Protein AF-A0A2V7ZYR8-F1 (afdb_monomer)

Solvent-accessible surface area (backbone atoms only — not comparable to full-atom values): 7331 Å² total; per-residue (Å²): 133,86,76,52,75,68,54,46,50,52,56,60,59,53,74,47,74,86,54,57,66,68,61,50,56,58,49,45,42,58,50,51,51,65,68,51,76,83,54,55,68,71,65,32,60,46,50,89,44,96,92,43,73,17,56,22,35,50,30,31,41,48,19,54,50,36,51,53,49,44,49,49,55,49,43,51,74,76,40,72,90,62,84,81,84,85,76,67,79,88,66,52,82,64,25,89,74,52,57,41,67,61,23,45,48,47,27,37,55,38,48,52,56,37,50,54,57,53,48,56,56,64,63,72,73,113

Nearest PDB structures (foldseek):
  1rxq-assembly1_B  TM=8.011E-01  e=3.092E-04  Bacillus subtilis
  2rd9-assembly3_B  TM=7.419E-01  e=5.916E-03  Halalkalibacterium halodurans C-125
  2rd9-assembly1_A  TM=6.562E-01  e=1.640E-02  Halalkalibacterium halodurans C-125
  3gor-assembly2_D  TM=5.382E-01  e=9.175E-01  Geobacillus stearothermophilus
  5com-assembly2_B  TM=6.449E-01  e=2.165E+00  Clostridioides difficile 630

Sequence (126 aa):
MSETPEQYTRRILGYMEGKEPLAALAATAKKLDRLIKGMSTARLRKRPAPEKWSVSEIVAHLGDAEIVGGFRMRLILGSPGAPIVAYDQNQSPAADRRDPRAQAQTFIAFSAATLSLVSSIVCSTK

Radius of gyration: 16.28 Å; Cα contacts (8 Å, |Δi|>4): 90; chains: 1; bounding box: 36×36×50 Å

Foldseek 3Di:
DDDDPVRVVCVVVVVCVPPDVLVVLLVVLVVLLVVPVPDDPVQQLDAPDPPGGGNLLVLLLLLVVLVLVLVVVCCCVVPPPDDRDDDDSVCRDPSSPDDSNVSSVSNNVSSVVSSVVVVVVVVVVD

Mean predicted aligned error: 4.19 Å

Secondary structure (DSSP, 8-state):
-PPPHHHHHHHHHHTTTT--HHHHHHHHHHHHHHHHHTS-HHHHH--SSTTS--HHHHHHHHHHHHHHHHHHHHHHHHSTTPPPPP--TT--TTTTTS-HHHHHHHHHHHHHHHHHHHHHHHHTT-

pLDDT: mean 92.2, std 8.27, range [43.09, 97.94]

Structure (mmCIF, N/CA/C/O backbone):
data_AF-A0A2V7ZYR8-F1
#
_entry.id   AF-A0A2V7ZYR8-F1
#
loop_
_atom_site.group_PDB
_atom_site.id
_atom_site.type_symbol
_atom_site.label_atom_id
_atom_site.label_alt_id
_atom_site.label_comp_id
_atom_site.label_asym_id
_atom_site.label_entity_id
_atom_site.label_seq_id
_atom_site.pdbx_PDB_ins_code
_atom_site.Cartn_x
_atom_site.Cartn_y
_atom_site.Cartn_z
_atom_site.occupancy
_atom_site.B_iso_or_equiv
_atom_site.auth_seq_id
_atom_site.auth_comp_id
_atom_site.auth_asym_id
_atom_site.auth_atom_id
_atom_site.pdbx_PDB_model_num
ATOM 1 N N . MET A 1 1 ? 8.604 -24.416 7.527 1.00 56.44 1 MET A N 1
ATOM 2 C CA . MET A 1 1 ? 9.380 -24.408 6.270 1.00 56.44 1 MET A CA 1
ATOM 3 C C . MET A 1 1 ? 9.293 -23.019 5.679 1.00 56.44 1 MET A C 1
ATOM 5 O O . MET A 1 1 ? 8.191 -22.490 5.601 1.00 56.44 1 MET A O 1
ATOM 9 N N . SER A 1 2 ? 10.430 -22.423 5.338 1.00 83.44 2 SER A N 1
ATOM 10 C CA . SER A 1 2 ? 10.492 -21.208 4.527 1.00 83.44 2 SER A CA 1
ATOM 11 C C . SER A 1 2 ? 10.038 -21.536 3.103 1.00 83.44 2 SER A C 1
ATOM 13 O O . SER A 1 2 ? 10.417 -22.566 2.551 1.00 83.44 2 SER A 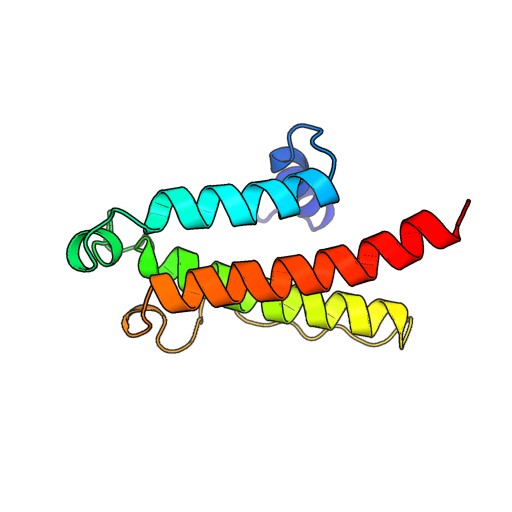O 1
ATOM 15 N N . GLU A 1 3 ? 9.180 -20.698 2.532 1.00 93.19 3 GLU A N 1
ATOM 16 C CA . GLU A 1 3 ? 8.763 -20.819 1.132 1.00 93.19 3 GLU A CA 1
ATOM 17 C C . GLU A 1 3 ? 9.907 -20.425 0.177 1.00 93.19 3 GLU A C 1
ATOM 19 O O . GLU A 1 3 ? 10.733 -19.572 0.505 1.00 93.19 3 GLU A O 1
ATOM 24 N N . THR A 1 4 ? 9.953 -21.036 -1.008 1.00 95.81 4 THR A N 1
ATOM 25 C CA . THR A 1 4 ? 10.812 -20.605 -2.130 1.00 95.81 4 THR A CA 1
ATOM 26 C C . THR A 1 4 ? 10.264 -19.327 -2.787 1.00 95.81 4 THR A C 1
ATOM 28 O O . THR A 1 4 ? 9.066 -19.049 -2.658 1.00 95.81 4 THR A O 1
ATOM 31 N N . PRO A 1 5 ? 11.077 -18.556 -3.536 1.00 92.75 5 PRO A N 1
ATOM 32 C CA . PRO A 1 5 ? 10.598 -17.387 -4.283 1.00 92.75 5 PRO A CA 1
ATOM 33 C C . PRO A 1 5 ? 9.431 -17.695 -5.237 1.00 92.75 5 PRO A C 1
ATOM 35 O O . PRO A 1 5 ? 8.493 -16.905 -5.366 1.00 92.75 5 PRO A O 1
ATOM 38 N N . GLU A 1 6 ? 9.435 -18.867 -5.869 1.00 95.12 6 GLU A N 1
ATOM 39 C CA . GLU A 1 6 ? 8.385 -19.315 -6.786 1.00 95.12 6 GLU A CA 1
ATOM 40 C C . GLU A 1 6 ? 7.089 -19.632 -6.032 1.00 95.12 6 GLU A C 1
ATOM 42 O O . GLU A 1 6 ? 5.998 -19.261 -6.476 1.00 95.12 6 GLU A O 1
ATOM 47 N N . GLN A 1 7 ? 7.195 -20.289 -4.872 1.00 95.94 7 GLN A N 1
ATOM 48 C CA . GLN A 1 7 ? 6.051 -20.548 -3.994 1.00 95.94 7 GLN A CA 1
ATOM 49 C C . GLN A 1 7 ? 5.464 -19.242 -3.450 1.00 95.94 7 GLN A C 1
ATOM 51 O O . GLN A 1 7 ? 4.244 -19.070 -3.495 1.00 95.94 7 GLN A O 1
ATOM 56 N N . TYR A 1 8 ? 6.318 -18.306 -3.024 1.00 91.94 8 TYR A N 1
ATOM 57 C CA . TYR A 1 8 ? 5.912 -16.963 -2.613 1.00 91.94 8 TYR A CA 1
ATOM 58 C C . TYR A 1 8 ? 5.147 -16.259 -3.736 1.00 91.94 8 TYR A C 1
ATOM 60 O O . TYR A 1 8 ? 4.013 -15.823 -3.542 1.00 91.94 8 TYR A O 1
ATOM 68 N N . THR A 1 9 ? 5.722 -16.221 -4.940 1.00 92.88 9 THR A N 1
ATOM 69 C CA . THR A 1 9 ? 5.122 -15.571 -6.113 1.00 92.88 9 THR A CA 1
ATOM 70 C C . THR A 1 9 ? 3.759 -16.170 -6.434 1.00 92.88 9 THR A C 1
ATOM 72 O O . THR A 1 9 ? 2.779 -15.442 -6.582 1.00 92.88 9 THR A O 1
ATOM 75 N N . ARG A 1 10 ? 3.658 -17.504 -6.465 1.00 94.38 10 ARG A N 1
ATOM 76 C CA . ARG A 1 10 ? 2.393 -18.200 -6.719 1.00 94.38 10 ARG A CA 1
ATOM 77 C C . ARG A 1 10 ? 1.340 -17.878 -5.661 1.00 94.38 10 ARG A C 1
ATOM 79 O O . ARG A 1 10 ? 0.187 -17.646 -6.012 1.00 94.38 10 ARG A O 1
ATOM 86 N N . ARG A 1 11 ? 1.725 -17.838 -4.384 1.00 94.81 11 ARG A N 1
ATOM 87 C CA . ARG A 1 11 ? 0.823 -17.502 -3.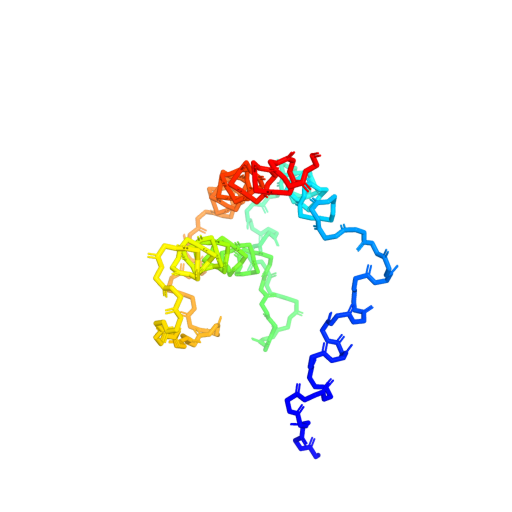277 1.00 94.81 11 ARG A CA 1
ATOM 88 C C . ARG A 1 11 ? 0.316 -16.065 -3.379 1.00 94.81 11 ARG A C 1
ATOM 90 O O . ARG A 1 11 ? -0.883 -15.847 -3.251 1.00 94.81 11 ARG A O 1
ATOM 97 N N . ILE A 1 12 ? 1.205 -15.104 -3.632 1.00 92.62 12 ILE A N 1
ATOM 98 C CA . ILE A 1 12 ? 0.836 -13.689 -3.769 1.00 92.62 12 ILE A CA 1
ATOM 99 C C . ILE A 1 12 ? -0.063 -13.468 -4.988 1.00 92.62 12 ILE A C 1
ATOM 101 O O . ILE A 1 12 ? -1.122 -12.858 -4.854 1.00 92.62 12 ILE A O 1
ATOM 105 N N . LEU A 1 13 ? 0.305 -14.005 -6.155 1.00 92.00 13 LEU A N 1
ATOM 106 C CA . LEU A 1 13 ? -0.515 -13.894 -7.365 1.00 92.00 13 LEU A CA 1
ATOM 107 C C . LEU A 1 13 ? -1.853 -14.636 -7.230 1.00 92.00 13 LEU A C 1
ATOM 109 O O . LEU A 1 13 ? -2.849 -14.206 -7.806 1.00 92.00 13 LEU A O 1
ATOM 113 N N . GLY A 1 14 ? -1.915 -15.698 -6.422 1.00 94.38 14 GLY A N 1
ATOM 114 C CA . GLY A 1 14 ? -3.153 -16.410 -6.106 1.00 94.38 14 GLY A CA 1
ATOM 115 C C . GLY A 1 14 ? -4.226 -15.527 -5.458 1.00 94.38 14 GLY A C 1
ATOM 116 O O . GLY A 1 14 ? -5.408 -15.709 -5.743 1.00 94.38 14 GLY A O 1
ATOM 117 N N . TYR A 1 15 ? -3.840 -14.512 -4.672 1.00 93.06 15 TYR A N 1
ATOM 118 C CA . TYR A 1 15 ? -4.789 -13.568 -4.060 1.00 93.06 15 TYR A CA 1
ATOM 119 C C . TYR A 1 15 ? -5.512 -12.667 -5.071 1.00 93.06 15 TYR A C 1
ATOM 121 O O . TYR A 1 15 ? -6.512 -12.034 -4.728 1.00 93.06 15 TYR A O 1
ATOM 129 N N . MET A 1 16 ? -5.037 -12.607 -6.318 1.00 91.88 16 MET A N 1
ATOM 130 C CA . MET A 1 16 ? -5.720 -11.868 -7.376 1.00 91.88 16 MET A CA 1
ATOM 131 C C . MET A 1 16 ? -6.997 -12.567 -7.839 1.00 91.88 16 MET A C 1
ATOM 133 O O . MET A 1 16 ? -7.866 -11.893 -8.385 1.00 91.88 16 MET A O 1
ATOM 137 N N . GLU A 1 17 ? -7.140 -13.880 -7.614 1.00 92.19 17 GLU A N 1
ATOM 138 C CA . GLU A 1 17 ? -8.327 -14.662 -8.004 1.00 92.19 17 GLU A CA 1
ATOM 139 C C . GLU A 1 17 ? -8.706 -14.464 -9.488 1.00 92.19 17 GLU A C 1
ATOM 141 O O . GLU A 1 17 ? -9.877 -14.347 -9.841 1.00 92.19 17 GLU A O 1
ATOM 146 N N . GLY A 1 18 ? -7.704 -14.345 -10.366 1.00 90.19 18 GLY A N 1
ATOM 147 C CA . GLY A 1 18 ? -7.906 -14.125 -11.804 1.00 90.19 18 GLY A CA 1
ATOM 148 C C . GLY A 1 18 ? -8.349 -12.710 -12.201 1.00 90.19 18 GLY A C 1
ATOM 149 O O . GLY A 1 18 ? -8.641 -12.480 -13.372 1.00 90.19 18 GLY A O 1
ATOM 150 N N . LYS A 1 19 ? -8.396 -11.748 -11.269 1.00 92.75 19 LYS A N 1
ATOM 151 C CA . LYS A 1 19 ? -8.704 -10.345 -11.589 1.00 92.75 19 LYS A CA 1
ATOM 152 C C . LYS A 1 19 ? -7.614 -9.742 -12.471 1.00 92.75 19 LYS A C 1
ATOM 154 O O . LYS A 1 19 ? -6.424 -9.931 -12.218 1.00 92.75 19 LYS A O 1
ATOM 159 N N . GLU A 1 20 ? -8.035 -8.956 -13.457 1.00 93.62 20 GLU A N 1
ATOM 160 C CA . GLU A 1 20 ? -7.119 -8.150 -14.263 1.00 93.62 20 GLU A CA 1
ATOM 161 C C . GLU A 1 20 ? -6.383 -7.140 -13.346 1.00 93.62 20 GLU A C 1
ATOM 163 O O . GLU A 1 20 ? -7.047 -6.439 -12.569 1.00 93.62 20 GLU A O 1
ATOM 168 N N . PRO A 1 21 ? -5.034 -7.092 -13.360 1.00 90.81 21 PRO A N 1
ATOM 169 C CA . PRO A 1 21 ? -4.254 -6.299 -12.408 1.00 90.81 21 PRO A CA 1
ATOM 170 C C . PRO A 1 21 ? -4.587 -4.804 -12.357 1.00 90.81 21 PRO A C 1
ATOM 172 O O . PRO A 1 21 ? -4.705 -4.248 -11.261 1.00 90.81 21 PRO A O 1
ATOM 175 N N . LEU A 1 22 ? -4.766 -4.139 -13.502 1.00 92.06 22 LEU A N 1
ATOM 176 C CA . LEU A 1 22 ? -5.044 -2.700 -13.540 1.00 92.06 22 LEU A CA 1
ATOM 177 C C . LEU A 1 22 ? -6.445 -2.392 -12.998 1.00 92.06 22 LEU A C 1
ATOM 179 O O . LEU A 1 22 ? -6.625 -1.465 -12.203 1.00 92.06 22 LEU A O 1
ATOM 183 N N . ALA A 1 23 ? -7.433 -3.214 -13.339 1.00 92.94 23 ALA A N 1
ATOM 184 C CA . ALA A 1 23 ? -8.782 -3.140 -12.803 1.00 92.94 23 ALA A CA 1
ATOM 185 C C . ALA A 1 23 ? -8.796 -3.373 -11.286 1.00 92.94 23 ALA A C 1
ATOM 187 O O . ALA A 1 23 ? -9.505 -2.669 -10.560 1.00 92.94 23 ALA A O 1
ATOM 188 N N . ALA A 1 24 ? -7.993 -4.315 -10.783 1.00 93.88 24 ALA A N 1
ATOM 189 C CA . ALA A 1 24 ? -7.863 -4.570 -9.352 1.00 93.88 24 ALA A CA 1
ATOM 190 C C . ALA A 1 24 ? -7.258 -3.372 -8.603 1.00 93.88 24 ALA A C 1
ATOM 192 O O . ALA A 1 24 ? -7.795 -2.970 -7.566 1.00 93.88 24 ALA A O 1
ATOM 193 N N . LEU A 1 25 ? -6.198 -2.755 -9.136 1.00 92.56 25 LEU A N 1
ATOM 194 C CA . LEU A 1 25 ? -5.595 -1.553 -8.552 1.00 92.56 25 LEU A CA 1
ATOM 195 C C . LEU A 1 25 ? -6.594 -0.379 -8.542 1.00 92.56 25 LEU A C 1
ATOM 197 O O . LEU A 1 25 ? -6.826 0.237 -7.497 1.00 92.56 25 LEU A O 1
ATOM 201 N N . ALA A 1 26 ? -7.290 -0.140 -9.659 1.00 93.88 26 ALA A N 1
ATOM 202 C CA . ALA A 1 26 ? -8.315 0.902 -9.766 1.00 93.88 26 ALA A CA 1
ATOM 203 C C . ALA A 1 26 ? -9.493 0.688 -8.795 1.00 93.88 26 ALA A C 1
ATOM 205 O O . ALA A 1 26 ? -9.994 1.634 -8.174 1.00 93.88 26 ALA A O 1
ATOM 206 N N . ALA A 1 27 ? -9.946 -0.558 -8.636 1.00 95.62 27 ALA A N 1
ATOM 207 C CA . ALA A 1 27 ? -11.007 -0.909 -7.698 1.00 95.62 27 ALA A CA 1
ATOM 208 C C . ALA A 1 27 ? -10.560 -0.764 -6.234 1.00 95.62 27 ALA A C 1
ATOM 210 O O . ALA A 1 27 ? -11.363 -0.356 -5.388 1.00 95.62 27 ALA A O 1
ATOM 211 N N . THR A 1 28 ? -9.290 -1.058 -5.939 1.00 95.06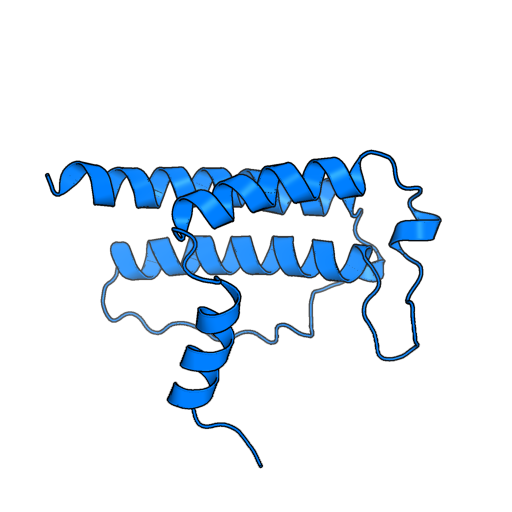 28 THR A N 1
ATOM 212 C CA . THR A 1 28 ? -8.715 -0.965 -4.590 1.00 95.06 28 THR A CA 1
ATOM 213 C C . THR A 1 28 ? -8.737 0.469 -4.078 1.00 95.06 28 THR A C 1
ATOM 215 O O . THR A 1 28 ? -9.232 0.693 -2.975 1.00 95.06 28 THR A O 1
ATOM 218 N N . ALA A 1 29 ? -8.335 1.450 -4.894 1.00 95.06 29 ALA A N 1
ATOM 219 C CA . ALA A 1 29 ? -8.388 2.870 -4.527 1.00 95.06 29 ALA A CA 1
ATOM 220 C C . ALA A 1 29 ? -9.809 3.311 -4.122 1.00 95.06 29 ALA A C 1
ATOM 222 O O . ALA A 1 29 ? -10.019 3.879 -3.049 1.00 95.06 29 ALA A O 1
ATOM 223 N N . LYS A 1 30 ? -10.817 2.952 -4.931 1.00 95.38 30 LYS A N 1
ATOM 224 C CA . LYS A 1 30 ? -12.231 3.258 -4.642 1.00 95.38 30 LYS A CA 1
ATOM 225 C C . LYS A 1 30 ? -12.740 2.544 -3.389 1.00 95.38 30 LYS A C 1
ATOM 227 O O . LYS A 1 30 ? -13.542 3.098 -2.639 1.00 95.38 30 LYS A O 1
ATOM 232 N N . LYS A 1 31 ? -12.336 1.288 -3.178 1.00 96.69 31 LYS A N 1
ATOM 233 C CA . LYS A 1 31 ? -12.743 0.499 -2.009 1.00 96.69 31 LYS A CA 1
ATOM 234 C C . LYS A 1 31 ? -12.128 1.059 -0.728 1.00 96.69 31 LYS A C 1
ATOM 236 O O . LYS A 1 31 ? -12.837 1.152 0.271 1.00 96.69 31 LYS A O 1
ATOM 241 N N . LEU A 1 32 ? -10.857 1.451 -0.775 1.00 96.81 32 LEU A N 1
ATOM 242 C CA . LEU A 1 32 ? -10.141 2.021 0.359 1.00 96.81 32 LEU A CA 1
ATOM 243 C C . LEU A 1 32 ? -10.795 3.325 0.830 1.00 96.81 32 LEU A C 1
ATOM 245 O O . LEU A 1 32 ? -11.113 3.437 2.011 1.00 96.81 32 LEU A O 1
ATOM 249 N N . ASP A 1 33 ? -11.089 4.254 -0.085 1.00 95.00 33 ASP A N 1
ATOM 250 C CA . ASP A 1 33 ? -11.760 5.517 0.258 1.00 95.00 33 ASP A CA 1
ATOM 251 C C . ASP A 1 33 ? -13.091 5.279 0.993 1.00 95.00 33 ASP A C 1
ATOM 253 O O . ASP A 1 33 ? -13.324 5.804 2.086 1.00 95.00 33 ASP A O 1
ATOM 257 N N . ARG A 1 34 ? -13.934 4.386 0.450 1.00 96.00 34 ARG A N 1
ATOM 258 C CA . ARG A 1 34 ? -15.229 4.037 1.056 1.00 96.00 34 ARG A CA 1
ATOM 259 C C . ARG A 1 34 ? -15.095 3.446 2.455 1.00 96.00 34 ARG A C 1
ATOM 261 O O . ARG A 1 34 ? -15.901 3.774 3.322 1.00 96.00 34 ARG A O 1
ATOM 268 N N . LEU A 1 35 ? -14.112 2.571 2.673 1.00 95.75 35 LEU A N 1
ATOM 269 C CA . LEU A 1 35 ? -13.905 1.931 3.973 1.00 95.75 35 LEU A CA 1
ATOM 270 C C . LEU A 1 35 ? -13.452 2.935 5.041 1.00 95.75 35 LEU A C 1
ATOM 272 O O . LEU A 1 35 ? -13.815 2.778 6.201 1.00 95.75 35 LEU A O 1
ATOM 276 N N . ILE A 1 36 ? -12.706 3.979 4.667 1.00 95.31 36 ILE A N 1
ATOM 277 C CA . ILE A 1 36 ? -12.127 4.932 5.624 1.00 95.31 36 ILE A CA 1
ATOM 278 C C . ILE A 1 36 ? -13.048 6.128 5.914 1.00 95.31 36 ILE A C 1
ATOM 280 O O . ILE A 1 36 ? -13.119 6.576 7.062 1.00 95.31 36 ILE A O 1
ATOM 284 N N . LYS A 1 37 ? -13.786 6.635 4.915 1.00 91.38 37 LYS A N 1
ATOM 285 C CA . LYS A 1 37 ? -14.529 7.911 4.978 1.00 91.38 37 LYS A CA 1
ATOM 286 C C . LYS A 1 37 ? -15.474 8.052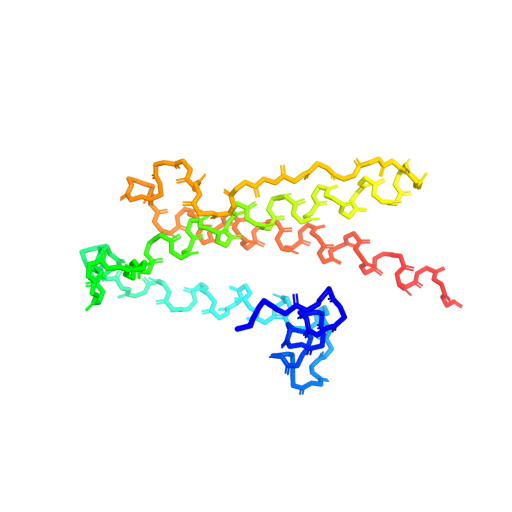 6.184 1.00 91.38 37 LYS A C 1
ATOM 288 O O . LYS A 1 37 ? -15.592 9.145 6.731 1.00 91.38 37 LYS A O 1
ATOM 293 N N . GLY A 1 38 ? -16.101 6.963 6.635 1.00 90.81 38 GLY A N 1
ATOM 294 C CA . GLY A 1 38 ? -17.074 6.969 7.740 1.00 90.81 38 GLY A CA 1
ATOM 295 C C . GLY A 1 38 ? -16.551 6.512 9.107 1.00 90.81 38 GLY A C 1
ATOM 296 O O . GLY A 1 38 ? -17.315 6.479 10.068 1.00 90.81 38 GLY A O 1
ATOM 297 N N . MET A 1 39 ? -15.281 6.117 9.230 1.00 96.44 39 MET A N 1
ATOM 298 C CA . MET A 1 39 ? -14.769 5.512 10.466 1.00 96.44 39 MET A CA 1
ATOM 299 C C . MET A 1 39 ? -14.136 6.544 11.400 1.00 96.44 39 MET A C 1
ATOM 301 O O . MET A 1 39 ? -13.325 7.364 10.975 1.00 96.44 39 MET A O 1
ATOM 305 N N . SER A 1 40 ? -14.426 6.483 12.702 1.00 96.69 40 SER A N 1
ATOM 306 C CA . SER A 1 40 ? -13.724 7.331 13.672 1.00 96.69 40 SER A CA 1
ATOM 307 C C . SER A 1 40 ? -12.230 6.988 13.723 1.00 96.69 40 SER A C 1
ATOM 309 O O . SER A 1 40 ? -11.838 5.823 13.628 1.00 96.69 40 SER A O 1
ATOM 311 N N . THR A 1 41 ? -11.378 7.996 13.919 1.00 94.62 41 THR A N 1
ATOM 312 C CA . THR A 1 41 ? -9.921 7.791 14.009 1.00 94.62 41 THR A CA 1
ATOM 313 C C . THR A 1 41 ? -9.546 6.855 15.162 1.00 94.62 41 THR A C 1
ATOM 315 O O . THR A 1 41 ? -8.652 6.028 15.010 1.00 94.62 41 THR A O 1
ATOM 318 N N . ALA A 1 42 ? -10.275 6.907 16.283 1.00 95.94 42 ALA A N 1
ATOM 319 C CA . ALA A 1 42 ? -10.090 5.979 17.399 1.00 95.94 42 ALA A CA 1
ATOM 320 C C . ALA A 1 42 ? -10.320 4.516 16.982 1.00 95.94 42 ALA A C 1
ATOM 322 O O . ALA A 1 42 ? -9.535 3.640 17.339 1.00 95.94 42 ALA A O 1
ATOM 323 N N . ARG A 1 43 ? -11.356 4.247 16.172 1.00 96.62 43 ARG A N 1
ATOM 324 C CA . ARG A 1 43 ? -11.619 2.900 15.647 1.00 96.62 43 ARG A CA 1
ATOM 325 C C . ARG A 1 43 ? -10.532 2.452 14.673 1.00 96.62 43 ARG A C 1
ATOM 327 O O . ARG A 1 43 ? -10.127 1.298 14.731 1.00 96.62 43 ARG A O 1
ATOM 334 N N . LEU A 1 44 ? -10.049 3.350 13.815 1.00 96.62 44 LEU A N 1
ATOM 335 C CA . LEU A 1 44 ? -8.987 3.046 12.848 1.00 96.62 44 LEU A CA 1
ATOM 336 C C . LEU A 1 44 ? -7.646 2.723 13.524 1.00 96.62 44 LEU A C 1
ATOM 338 O O . LEU A 1 44 ? -6.910 1.869 13.038 1.00 96.62 44 LEU A O 1
ATOM 342 N N . ARG A 1 45 ? -7.355 3.359 14.664 1.00 96.12 45 ARG A N 1
ATOM 343 C CA . ARG A 1 45 ? -6.131 3.139 15.453 1.00 96.12 45 ARG A CA 1
ATOM 344 C C . ARG A 1 45 ? -6.189 1.924 16.377 1.00 96.12 45 ARG A C 1
ATOM 346 O O . ARG A 1 45 ? -5.162 1.522 16.915 1.00 96.12 45 ARG A O 1
ATOM 353 N N . LYS A 1 46 ? -7.363 1.323 16.586 1.00 96.44 46 LYS A N 1
ATOM 354 C CA . LYS A 1 46 ? -7.487 0.150 17.454 1.00 96.44 46 LYS A CA 1
ATOM 355 C C . LYS A 1 46 ? -6.847 -1.067 16.780 1.00 96.44 46 LYS A C 1
ATOM 357 O O . LYS A 1 46 ? -7.315 -1.513 15.733 1.00 96.44 46 LYS A O 1
ATOM 362 N N . ARG A 1 47 ? -5.806 -1.625 17.401 1.00 96.12 47 ARG A N 1
ATOM 363 C CA . ARG A 1 47 ? -5.251 -2.928 17.013 1.00 96.12 47 ARG A CA 1
ATOM 364 C C . ARG A 1 47 ? -6.196 -4.055 17.455 1.00 96.12 47 ARG A C 1
ATOM 366 O O . ARG A 1 47 ? -6.711 -3.992 18.574 1.00 96.12 47 ARG A O 1
ATOM 373 N N . PRO A 1 48 ? -6.446 -5.073 16.612 1.00 96.25 48 PRO A N 1
ATOM 374 C CA . PRO A 1 48 ? -7.294 -6.204 16.986 1.00 96.25 48 PRO A CA 1
ATOM 375 C C . PRO A 1 48 ? -6.591 -7.183 17.941 1.00 96.25 48 PRO A C 1
ATOM 377 O O . PRO A 1 48 ? -7.269 -7.869 18.697 1.00 96.25 48 PRO A O 1
ATOM 380 N N . ALA A 1 49 ? -5.255 -7.219 17.928 1.00 96.69 49 ALA A N 1
ATOM 381 C CA . ALA A 1 49 ? -4.401 -7.957 18.857 1.00 96.69 49 ALA A CA 1
ATOM 382 C C . ALA A 1 49 ? -3.008 -7.287 18.916 1.00 96.69 49 ALA A C 1
ATOM 384 O O . ALA A 1 49 ? -2.681 -6.532 17.993 1.00 96.69 49 ALA A O 1
ATOM 385 N N . PRO A 1 50 ? -2.196 -7.503 19.970 1.00 92.19 50 PRO A N 1
ATOM 386 C CA . PRO A 1 50 ? -0.902 -6.829 20.145 1.00 92.19 50 PRO A CA 1
ATOM 387 C C . PRO A 1 50 ? 0.052 -6.954 18.946 1.00 92.19 50 PRO A C 1
ATOM 389 O O . PRO A 1 50 ? 0.732 -5.989 18.595 1.00 92.19 50 PRO A O 1
ATOM 392 N N . GLU A 1 51 ? 0.054 -8.119 18.301 1.00 92.81 51 GLU A N 1
ATOM 393 C CA . GLU A 1 51 ? 0.908 -8.502 17.172 1.00 92.81 51 GLU A CA 1
ATOM 394 C C . GLU A 1 51 ? 0.324 -8.156 15.793 1.00 92.81 51 GLU A C 1
ATOM 396 O O . GLU A 1 51 ? 0.946 -8.426 14.765 1.00 92.81 51 GLU A O 1
ATOM 401 N N . LYS A 1 52 ? -0.882 -7.581 15.745 1.00 93.56 52 LYS A N 1
ATOM 402 C CA . LYS A 1 52 ? -1.567 -7.218 14.500 1.00 93.56 52 LYS A CA 1
ATOM 403 C C . LYS A 1 52 ? -1.564 -5.713 14.303 1.00 93.56 52 LYS A C 1
ATOM 405 O O . LYS A 1 52 ? -1.764 -4.944 15.240 1.00 93.56 52 LYS A O 1
ATOM 410 N N . TRP A 1 53 ? -1.431 -5.297 13.051 1.00 95.31 53 TRP A N 1
ATOM 411 C CA . TRP A 1 53 ? -1.611 -3.902 12.677 1.00 95.31 53 TRP A CA 1
ATOM 412 C C . TRP A 1 53 ? -3.060 -3.449 12.865 1.00 95.31 53 TRP A C 1
ATOM 414 O O . TRP A 1 53 ? -4.019 -4.187 12.629 1.00 95.31 53 TRP A O 1
ATOM 424 N N . SER A 1 54 ? -3.204 -2.200 13.289 1.00 96.12 54 SER A N 1
ATOM 425 C CA . SER A 1 54 ? -4.443 -1.436 13.209 1.00 96.12 54 SER A CA 1
ATOM 426 C C . SER A 1 54 ? -4.760 -1.087 11.754 1.00 96.12 54 SER A C 1
ATOM 428 O O . SER A 1 54 ? -3.912 -1.192 10.866 1.00 96.12 54 SER A O 1
ATOM 430 N N . VAL A 1 55 ? -5.980 -0.611 11.495 1.00 96.44 55 VAL A N 1
ATOM 431 C CA . VAL A 1 55 ? -6.339 -0.135 10.152 1.00 96.44 55 VAL A CA 1
ATOM 432 C C . VAL A 1 55 ? -5.451 1.043 9.751 1.00 96.44 55 VAL A C 1
ATOM 434 O O . VAL A 1 55 ? -4.995 1.084 8.616 1.00 96.44 55 VAL A O 1
ATOM 437 N N . SER A 1 56 ? -5.142 1.963 10.668 1.00 96.25 56 SER A N 1
ATOM 438 C CA . SER A 1 56 ? -4.253 3.094 10.372 1.00 96.25 56 SER A CA 1
ATOM 439 C C . SER A 1 56 ? -2.868 2.655 9.906 1.00 96.25 56 SER A C 1
ATOM 441 O O . SER A 1 56 ? -2.353 3.200 8.934 1.00 96.25 56 SER A O 1
ATOM 443 N N . GLU A 1 57 ? -2.296 1.640 10.550 1.00 96.19 57 GLU A N 1
ATOM 444 C CA . GLU A 1 57 ? -0.991 1.091 10.173 1.00 96.19 57 GLU A CA 1
ATOM 445 C C . GLU A 1 57 ? -1.047 0.376 8.820 1.00 96.19 57 GLU A C 1
ATOM 447 O O . GLU A 1 57 ? -0.157 0.564 7.995 1.00 96.19 57 GLU A O 1
ATOM 452 N N . ILE A 1 58 ? -2.126 -0.366 8.543 1.00 95.88 58 ILE A N 1
ATOM 453 C CA . ILE A 1 58 ? -2.347 -0.991 7.231 1.00 95.88 58 ILE A CA 1
ATOM 454 C C . ILE A 1 58 ? -2.428 0.074 6.132 1.00 95.88 58 ILE A C 1
ATOM 456 O O . ILE A 1 58 ? -1.792 -0.068 5.094 1.00 95.88 58 ILE A O 1
ATOM 460 N N . VAL A 1 59 ? -3.189 1.151 6.340 1.00 96.38 59 VAL A N 1
ATOM 461 C CA . VAL A 1 59 ? -3.348 2.205 5.326 1.00 96.38 59 VAL A CA 1
ATOM 462 C C . VAL A 1 59 ? -2.051 2.987 5.114 1.00 96.38 59 VAL A C 1
ATOM 464 O O . VAL A 1 59 ? -1.722 3.314 3.977 1.00 96.38 59 VAL A O 1
ATOM 467 N N . ALA A 1 60 ? -1.294 3.247 6.181 1.00 95.81 60 ALA A N 1
ATOM 468 C CA . ALA A 1 60 ? 0.038 3.834 6.089 1.00 95.81 60 ALA A CA 1
ATOM 469 C C . ALA A 1 60 ? 0.987 2.951 5.259 1.00 95.81 60 ALA A C 1
ATOM 471 O O . ALA A 1 60 ? 1.631 3.439 4.333 1.00 95.81 60 ALA A O 1
ATOM 472 N N . HIS A 1 61 ? 0.996 1.642 5.526 1.00 95.56 61 HIS A N 1
ATOM 473 C CA . HIS A 1 61 ? 1.764 0.671 4.753 1.00 95.56 61 HIS A CA 1
ATOM 474 C C . HIS A 1 61 ? 1.334 0.625 3.277 1.00 95.56 61 HIS A C 1
ATOM 476 O O . HIS A 1 61 ? 2.195 0.625 2.404 1.00 95.56 61 HIS A O 1
ATOM 482 N N . LEU A 1 62 ? 0.028 0.640 2.978 1.00 95.75 62 LEU A N 1
ATOM 483 C CA . LEU A 1 62 ? -0.466 0.690 1.596 1.00 95.75 62 LEU A CA 1
ATOM 484 C C . LEU A 1 62 ? 0.026 1.947 0.867 1.00 95.75 62 LEU A C 1
ATOM 486 O O . LEU A 1 62 ? 0.491 1.847 -0.266 1.00 95.75 62 LEU A O 1
ATOM 490 N N . GLY A 1 63 ? -0.038 3.113 1.517 1.00 95.31 63 GLY A N 1
ATOM 491 C CA . GLY A 1 63 ? 0.478 4.365 0.963 1.00 95.31 63 GLY A CA 1
ATOM 492 C C . GLY A 1 63 ? 1.970 4.288 0.631 1.00 95.31 63 GLY A C 1
ATOM 493 O O . GLY A 1 63 ? 2.363 4.607 -0.489 1.00 95.31 63 GLY A O 1
ATOM 494 N N . ASP A 1 64 ? 2.790 3.807 1.569 1.00 95.12 64 ASP A N 1
ATOM 495 C CA . ASP A 1 64 ? 4.236 3.652 1.361 1.00 95.12 64 ASP A CA 1
ATOM 496 C C . ASP A 1 64 ? 4.548 2.627 0.255 1.00 95.12 64 ASP A C 1
ATOM 498 O O . ASP A 1 64 ? 5.400 2.866 -0.603 1.00 95.12 64 ASP A O 1
ATOM 502 N N . ALA A 1 65 ? 3.840 1.493 0.249 1.00 94.38 65 ALA A N 1
ATOM 503 C CA . ALA A 1 65 ? 4.022 0.434 -0.737 1.00 94.38 65 ALA A CA 1
ATOM 504 C C . ALA A 1 65 ? 3.688 0.908 -2.158 1.00 94.38 65 ALA A C 1
ATOM 506 O O . ALA A 1 65 ? 4.415 0.571 -3.091 1.00 94.38 65 ALA A O 1
ATOM 507 N N . GLU A 1 66 ? 2.645 1.724 -2.332 1.00 95.75 66 GLU A N 1
ATOM 508 C CA . GLU A 1 66 ? 2.277 2.265 -3.644 1.00 95.75 66 GLU A CA 1
ATOM 509 C C . GLU A 1 66 ? 3.277 3.327 -4.132 1.00 95.75 66 GLU A C 1
ATOM 511 O O . GLU A 1 66 ? 3.609 3.351 -5.316 1.00 95.75 66 GLU A O 1
ATOM 516 N N . ILE A 1 67 ? 3.845 4.148 -3.236 1.00 95.12 67 ILE A N 1
ATOM 517 C CA . ILE A 1 67 ? 4.948 5.063 -3.586 1.00 95.12 67 ILE A CA 1
ATOM 518 C C . ILE A 1 67 ? 6.144 4.265 -4.119 1.00 95.12 67 ILE A C 1
ATOM 520 O O . ILE A 1 67 ? 6.665 4.552 -5.202 1.00 95.12 67 ILE A O 1
ATOM 524 N N . VAL A 1 68 ? 6.571 3.242 -3.372 1.00 95.38 68 VAL A N 1
ATOM 525 C CA . VAL A 1 68 ? 7.716 2.404 -3.748 1.00 95.38 68 VAL A CA 1
ATOM 526 C C . VAL A 1 68 ? 7.425 1.624 -5.032 1.00 95.38 68 VAL A C 1
ATOM 528 O O . VAL A 1 68 ? 8.273 1.574 -5.923 1.00 95.38 68 VAL A O 1
ATOM 531 N N . GLY A 1 69 ? 6.234 1.037 -5.159 1.00 94.00 69 GLY A N 1
ATOM 532 C CA . GLY A 1 69 ? 5.797 0.306 -6.347 1.00 94.00 69 GLY A CA 1
ATOM 533 C C . GLY A 1 69 ? 5.778 1.192 -7.592 1.00 94.00 69 GLY A C 1
ATOM 534 O O . GLY A 1 69 ? 6.396 0.853 -8.602 1.00 94.00 69 GLY A O 1
ATOM 535 N N . GLY A 1 70 ? 5.161 2.371 -7.500 1.00 94.94 70 GLY A N 1
ATOM 536 C CA . GLY A 1 70 ? 5.105 3.345 -8.588 1.00 94.94 70 GLY A CA 1
ATOM 537 C C . GLY A 1 70 ? 6.483 3.867 -9.011 1.00 94.94 70 GLY A C 1
ATOM 538 O O . GLY A 1 70 ? 6.716 4.075 -10.208 1.00 94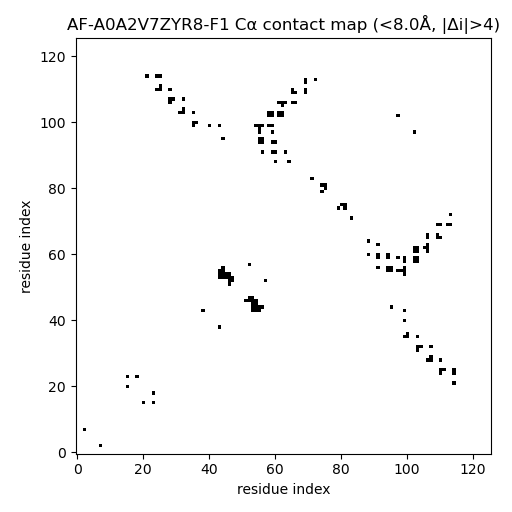.94 70 GLY A O 1
ATOM 539 N N . PHE A 1 71 ? 7.412 4.046 -8.064 1.00 95.38 71 PHE A N 1
ATOM 540 C CA . PHE A 1 71 ? 8.811 4.370 -8.361 1.00 95.38 71 PHE A CA 1
ATOM 541 C C . PHE A 1 71 ? 9.522 3.212 -9.072 1.00 95.38 71 PHE A C 1
ATOM 543 O O . PHE A 1 71 ? 10.151 3.423 -10.107 1.00 95.38 71 PHE A O 1
ATOM 550 N N . ARG A 1 72 ? 9.378 1.979 -8.573 1.00 95.25 72 ARG A N 1
ATOM 551 C CA . ARG A 1 72 ? 9.987 0.787 -9.183 1.00 95.25 72 ARG A CA 1
ATOM 552 C C . ARG A 1 72 ? 9.512 0.570 -10.615 1.00 95.25 72 ARG A C 1
ATOM 554 O O . ARG A 1 72 ? 10.339 0.283 -11.470 1.00 95.25 72 ARG A O 1
ATOM 561 N N . MET A 1 73 ? 8.226 0.776 -10.904 1.00 94.31 73 MET A N 1
ATOM 562 C CA . MET A 1 73 ? 7.710 0.704 -12.277 1.00 94.31 73 MET A CA 1
ATOM 563 C C . MET A 1 73 ? 8.417 1.705 -13.199 1.00 94.31 73 MET A C 1
ATOM 565 O O . MET A 1 73 ? 8.851 1.342 -14.287 1.00 94.31 73 MET A O 1
ATOM 569 N N . ARG A 1 74 ? 8.607 2.950 -12.748 1.00 94.62 74 ARG A N 1
ATOM 570 C CA . ARG A 1 74 ? 9.336 3.979 -13.511 1.00 94.62 74 ARG A CA 1
ATOM 571 C C . ARG A 1 74 ? 10.806 3.619 -13.704 1.00 94.62 74 ARG A C 1
ATOM 573 O O . ARG A 1 74 ? 11.329 3.831 -14.791 1.00 94.62 74 ARG A O 1
ATOM 580 N N . LEU A 1 75 ? 11.447 3.043 -12.687 1.00 95.44 75 LEU A N 1
ATOM 581 C CA . LEU A 1 75 ? 12.830 2.579 -12.774 1.00 95.44 75 LEU A CA 1
ATOM 582 C C . LEU A 1 75 ? 12.979 1.433 -13.785 1.00 95.44 75 LEU A C 1
ATOM 584 O O . LEU A 1 75 ? 13.861 1.492 -14.630 1.00 95.44 75 LEU A O 1
ATOM 588 N N . ILE A 1 76 ? 12.091 0.434 -13.746 1.00 94.06 76 ILE A N 1
ATOM 589 C CA . ILE A 1 76 ? 12.091 -0.699 -14.689 1.00 94.06 76 ILE A CA 1
ATOM 590 C C . ILE A 1 76 ? 11.958 -0.202 -16.133 1.00 94.06 76 ILE A C 1
ATOM 592 O O . ILE A 1 76 ? 12.663 -0.680 -17.018 1.00 94.06 76 ILE A O 1
ATOM 596 N N . LEU A 1 77 ? 11.064 0.760 -16.364 1.00 93.19 77 LEU A N 1
ATOM 597 C CA . LEU A 1 77 ? 10.778 1.290 -17.697 1.00 93.19 77 LEU A CA 1
ATOM 598 C C . LEU A 1 77 ? 11.859 2.252 -18.204 1.00 93.19 77 LEU A C 1
ATOM 600 O O . LEU A 1 77 ? 12.194 2.229 -19.383 1.00 93.19 77 LEU A O 1
ATOM 604 N N . GLY A 1 78 ? 12.388 3.111 -17.332 1.00 95.00 78 GLY A N 1
ATOM 605 C CA . GLY A 1 78 ? 13.367 4.140 -17.694 1.00 95.00 78 GLY A CA 1
ATOM 606 C C . GLY A 1 78 ? 14.823 3.687 -17.596 1.00 95.00 78 GLY A C 1
ATOM 607 O O . GLY A 1 78 ? 15.712 4.353 -18.120 1.00 95.00 78 GLY A O 1
ATOM 608 N N . SER A 1 79 ? 15.102 2.585 -16.902 1.00 96.06 79 SER A N 1
ATOM 609 C CA . SER A 1 79 ? 16.454 2.047 -16.714 1.00 96.06 79 SER A CA 1
ATOM 610 C C . SER A 1 79 ? 16.430 0.515 -16.594 1.00 96.06 79 SER A C 1
ATOM 612 O O . SER A 1 79 ? 16.666 -0.027 -15.509 1.00 96.06 79 SER A O 1
ATOM 614 N N . PRO A 1 80 ? 16.145 -0.213 -17.692 1.00 94.06 80 PRO A N 1
ATOM 615 C CA . PRO A 1 80 ? 16.101 -1.673 -17.679 1.00 94.06 80 PRO A CA 1
ATOM 616 C C . PRO A 1 80 ? 17.399 -2.289 -17.139 1.00 94.06 80 PRO A C 1
ATOM 618 O O . PRO A 1 80 ? 18.495 -1.897 -17.531 1.00 94.06 80 PRO A O 1
ATOM 621 N N . GLY A 1 81 ? 17.274 -3.261 -16.233 1.00 92.25 81 GLY A N 1
ATOM 622 C CA . GLY A 1 81 ? 18.415 -3.925 -15.590 1.00 92.25 81 GLY A CA 1
ATOM 623 C C . GLY A 1 81 ? 18.991 -3.196 -14.370 1.00 92.25 81 GLY A C 1
ATOM 624 O O . GLY A 1 81 ? 19.886 -3.735 -13.722 1.00 92.25 81 GLY A O 1
ATOM 625 N N . ALA A 1 82 ? 18.474 -2.014 -14.012 1.00 95.31 82 ALA A N 1
ATOM 626 C CA . ALA A 1 82 ? 18.864 -1.341 -12.777 1.00 95.31 82 ALA A CA 1
ATOM 627 C C . ALA A 1 82 ? 18.494 -2.181 -11.534 1.00 95.31 82 ALA A C 1
ATOM 629 O O . ALA A 1 82 ? 17.419 -2.791 -11.492 1.00 95.31 82 ALA A O 1
ATOM 630 N N . PRO A 1 83 ? 19.348 -2.202 -10.494 1.00 94.56 83 PRO A N 1
ATOM 631 C CA . PRO A 1 83 ? 19.060 -2.932 -9.266 1.00 94.56 83 PRO A CA 1
ATOM 632 C C . PRO A 1 83 ? 17.857 -2.327 -8.529 1.00 94.56 83 PRO A C 1
ATOM 634 O O . PRO A 1 83 ? 17.753 -1.111 -8.360 1.00 94.56 83 PRO A O 1
ATOM 637 N N . ILE A 1 84 ? 16.961 -3.186 -8.037 1.00 93.44 84 ILE A N 1
ATOM 638 C CA . ILE A 1 84 ? 15.811 -2.776 -7.224 1.00 93.44 84 ILE A CA 1
ATOM 639 C C . ILE A 1 84 ? 16.184 -2.873 -5.746 1.00 93.44 84 ILE A C 1
ATOM 641 O O . ILE A 1 84 ? 16.423 -3.958 -5.218 1.00 93.44 84 ILE A O 1
ATOM 645 N N . VAL A 1 85 ? 16.184 -1.732 -5.062 1.00 91.12 85 VAL A N 1
ATOM 646 C CA . VAL A 1 85 ? 16.485 -1.664 -3.629 1.00 91.12 85 VAL A CA 1
ATOM 647 C C . VAL A 1 85 ? 15.315 -2.229 -2.815 1.00 91.12 85 VAL A C 1
ATOM 649 O O . VAL A 1 85 ? 14.150 -1.859 -3.016 1.00 91.12 85 VAL A O 1
ATOM 652 N N . ALA A 1 86 ? 15.623 -3.147 -1.898 1.00 89.50 86 ALA A N 1
ATOM 653 C CA . ALA A 1 86 ? 14.671 -3.682 -0.930 1.00 89.50 86 ALA A CA 1
ATOM 654 C C . ALA A 1 86 ? 14.413 -2.677 0.207 1.00 89.50 86 ALA A C 1
ATOM 656 O O . ALA A 1 86 ? 15.245 -1.823 0.496 1.00 89.50 86 ALA A O 1
ATOM 657 N N . TYR A 1 87 ? 13.266 -2.797 0.871 1.00 88.69 87 TYR A N 1
ATOM 658 C CA . TYR A 1 87 ? 12.969 -2.048 2.092 1.00 88.69 87 TYR A CA 1
ATOM 659 C C . TYR A 1 87 ? 12.271 -2.965 3.096 1.00 88.69 87 TYR A C 1
ATOM 661 O O 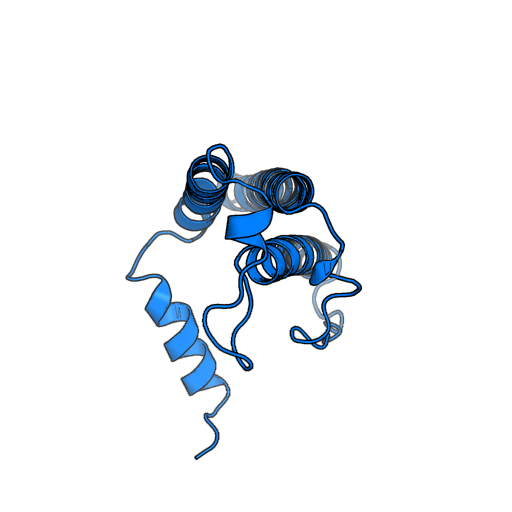. TYR A 1 87 ? 11.630 -3.943 2.701 1.00 88.69 87 TYR A O 1
ATOM 669 N N . ASP A 1 88 ? 12.396 -2.656 4.386 1.00 90.00 88 ASP A N 1
ATOM 670 C CA . ASP A 1 88 ? 11.663 -3.376 5.421 1.00 90.00 88 ASP A CA 1
ATOM 671 C C . ASP A 1 88 ? 10.218 -2.875 5.476 1.00 90.00 88 ASP A C 1
ATOM 673 O O . ASP A 1 88 ? 9.910 -1.819 6.028 1.00 90.00 88 ASP A O 1
ATOM 677 N N . GLN A 1 89 ? 9.317 -3.662 4.897 1.00 84.06 89 GLN A N 1
ATOM 678 C CA . GLN A 1 89 ? 7.891 -3.359 4.854 1.00 84.06 89 GLN A CA 1
ATOM 679 C C . GLN A 1 89 ? 7.214 -3.296 6.229 1.00 84.06 89 GLN A C 1
ATOM 681 O O . GLN A 1 89 ? 6.140 -2.702 6.343 1.00 84.06 89 GLN A O 1
ATOM 686 N N . ASN A 1 90 ? 7.825 -3.897 7.256 1.00 86.44 90 ASN A N 1
ATOM 687 C CA . ASN A 1 90 ? 7.318 -3.860 8.625 1.00 86.44 90 ASN A CA 1
ATOM 688 C C . ASN A 1 90 ? 7.730 -2.579 9.359 1.00 86.44 90 ASN A C 1
ATOM 690 O O . ASN A 1 90 ? 7.184 -2.281 10.420 1.00 86.44 90 ASN A O 1
ATOM 694 N N . GLN A 1 91 ? 8.661 -1.808 8.793 1.00 84.69 91 GLN A N 1
ATOM 695 C CA . GLN A 1 91 ? 9.142 -0.547 9.345 1.00 84.69 91 GLN A CA 1
ATOM 696 C C . GLN A 1 91 ? 8.594 0.637 8.550 1.00 84.69 91 GLN A C 1
ATOM 698 O O . GLN A 1 91 ? 9.329 1.383 7.909 1.00 84.69 91 GLN A O 1
ATOM 703 N N . SER A 1 92 ? 7.275 0.822 8.614 1.00 81.06 92 SER A N 1
ATOM 704 C CA . SER A 1 92 ? 6.621 2.028 8.104 1.00 81.06 92 SER A CA 1
ATOM 705 C C . SER A 1 92 ? 6.807 3.179 9.112 1.00 81.06 92 SER A C 1
ATOM 707 O O . SER A 1 92 ? 6.270 3.105 10.227 1.00 81.06 92 SER A O 1
ATOM 709 N N . PRO A 1 93 ? 7.573 4.240 8.787 1.00 82.94 93 PRO A N 1
ATOM 710 C CA . PRO A 1 93 ? 7.916 5.277 9.756 1.00 82.94 93 PRO A CA 1
ATOM 711 C C . PRO A 1 93 ? 6.674 5.986 10.303 1.00 82.94 93 PRO A C 1
ATOM 713 O O . PRO A 1 93 ? 5.834 6.478 9.547 1.00 82.94 93 PRO A O 1
ATOM 716 N N . ALA A 1 94 ? 6.571 6.052 11.635 1.00 86.81 94 ALA A N 1
ATOM 717 C CA . ALA A 1 94 ? 5.498 6.749 12.351 1.00 86.81 94 ALA A CA 1
ATOM 718 C C . ALA A 1 94 ? 4.071 6.374 11.883 1.00 86.81 94 ALA A C 1
ATOM 720 O O . ALA A 1 94 ? 3.166 7.215 11.903 1.0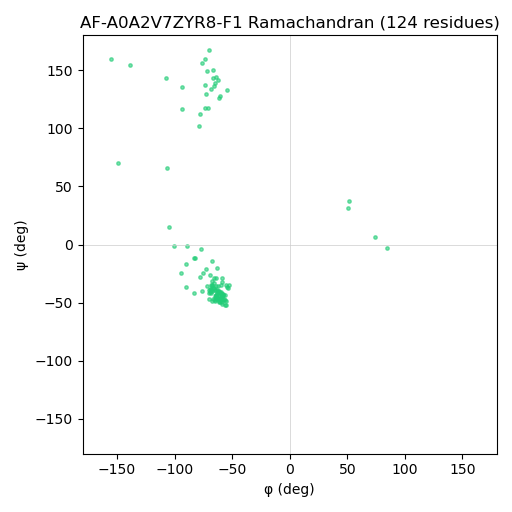0 86.81 94 ALA A O 1
ATOM 721 N N . ALA A 1 95 ? 3.859 5.129 11.434 1.00 87.44 95 ALA A N 1
ATOM 722 C CA . ALA A 1 95 ? 2.578 4.652 10.902 1.00 87.44 95 ALA A CA 1
ATOM 723 C C . ALA A 1 95 ? 1.397 4.852 11.872 1.00 87.44 95 ALA A C 1
ATOM 725 O O . ALA A 1 95 ? 0.292 5.185 11.449 1.00 87.44 95 ALA A O 1
ATOM 726 N N . ASP A 1 96 ? 1.644 4.719 13.173 1.00 86.38 96 ASP A N 1
ATOM 727 C CA . ASP A 1 96 ? 0.684 4.925 14.262 1.00 86.38 96 ASP A CA 1
ATOM 728 C C . ASP A 1 96 ? 0.272 6.399 14.455 1.00 86.38 96 ASP A C 1
ATOM 730 O O . ASP A 1 96 ? -0.832 6.693 14.930 1.00 86.38 96 ASP A O 1
ATOM 734 N N . ARG A 1 97 ? 1.144 7.338 14.065 1.00 89.06 97 ARG A N 1
ATOM 735 C CA . ARG A 1 97 ? 0.954 8.787 14.242 1.00 89.06 97 ARG A CA 1
ATOM 736 C C . ARG A 1 97 ? 0.345 9.471 13.023 1.00 89.06 97 ARG A C 1
ATOM 738 O O . ARG A 1 97 ? -0.284 10.518 13.182 1.00 89.06 97 ARG A O 1
ATOM 745 N N . ARG A 1 98 ? 0.506 8.903 11.824 1.00 93.75 98 ARG A N 1
ATOM 746 C CA . ARG A 1 98 ? -0.031 9.474 10.577 1.00 93.75 98 ARG A CA 1
ATOM 747 C C . ARG A 1 98 ? -1.565 9.446 10.551 1.00 93.75 98 ARG A C 1
ATOM 749 O O 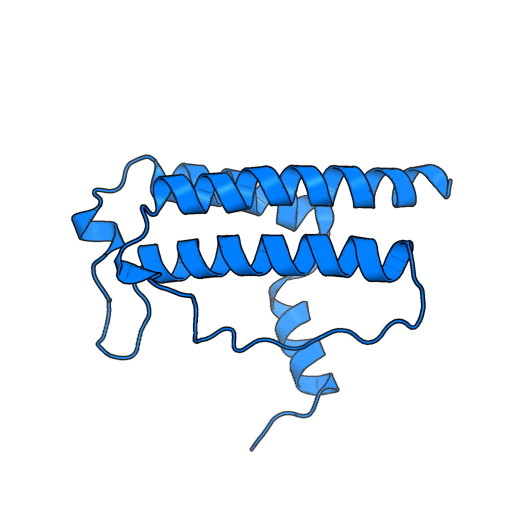. ARG A 1 98 ? -2.207 8.584 11.154 1.00 93.75 98 ARG A O 1
ATOM 756 N N . ASP A 1 99 ? -2.169 10.411 9.855 1.00 94.44 99 ASP A N 1
ATOM 757 C CA . ASP A 1 99 ? -3.618 10.417 9.629 1.00 94.44 99 ASP A CA 1
ATOM 758 C C . ASP A 1 99 ? -3.989 9.348 8.584 1.00 94.44 99 ASP A C 1
ATOM 760 O O . ASP A 1 99 ? -3.563 9.465 7.430 1.00 94.44 99 ASP A O 1
ATOM 764 N N 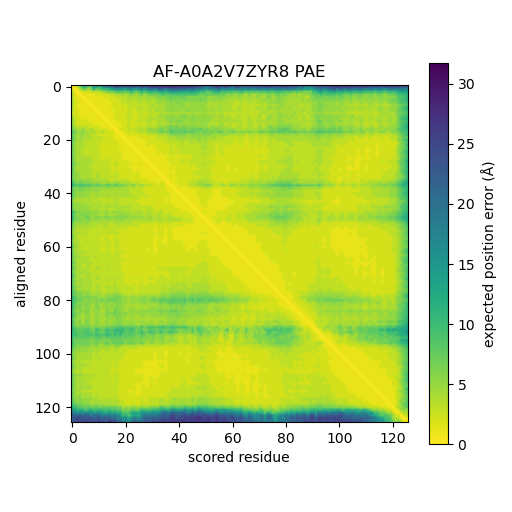. PRO A 1 100 ? -4.796 8.326 8.934 1.00 94.94 100 PRO A N 1
ATOM 765 C CA . PRO A 1 100 ? -5.198 7.283 7.993 1.00 94.94 100 PRO A CA 1
ATOM 766 C C . PRO A 1 100 ? -5.934 7.822 6.762 1.00 94.94 100 PRO A C 1
ATOM 768 O O . PRO A 1 100 ? -5.839 7.221 5.696 1.00 94.94 100 PRO A O 1
ATOM 771 N N . ARG A 1 101 ? -6.648 8.953 6.864 1.00 95.75 101 ARG A N 1
ATOM 772 C CA . ARG A 1 101 ? -7.318 9.555 5.698 1.00 95.75 101 ARG A CA 1
ATOM 773 C C . ARG A 1 101 ? -6.306 10.139 4.729 1.00 95.75 101 ARG A C 1
ATOM 775 O O . ARG A 1 101 ? -6.382 9.846 3.541 1.00 95.75 101 ARG A O 1
ATOM 782 N N . ALA A 1 102 ? -5.337 10.898 5.234 1.00 95.56 102 ALA A N 1
ATOM 783 C CA . ALA A 1 102 ? -4.236 11.398 4.421 1.00 95.56 102 ALA A CA 1
ATOM 784 C C . ALA A 1 102 ? -3.461 10.249 3.755 1.00 95.56 102 ALA A C 1
ATOM 786 O O . ALA A 1 102 ? -3.174 10.319 2.566 1.00 95.56 102 ALA A O 1
ATOM 787 N N . GLN A 1 103 ? -3.194 9.156 4.479 1.00 96.31 103 GLN A N 1
ATOM 788 C CA . GLN A 1 103 ? -2.507 7.989 3.908 1.00 96.31 103 GLN A CA 1
ATOM 789 C C . GLN A 1 103 ? -3.337 7.260 2.841 1.00 96.31 103 GLN A C 1
ATOM 791 O O . GLN A 1 103 ? -2.792 6.847 1.819 1.00 96.31 103 GLN A O 1
ATOM 796 N N . ALA A 1 104 ? -4.658 7.160 3.016 1.00 97.06 104 ALA A N 1
ATOM 797 C CA . ALA A 1 104 ? -5.539 6.644 1.970 1.00 97.06 104 ALA A CA 1
ATOM 798 C C . ALA A 1 104 ? -5.495 7.531 0.716 1.00 97.06 104 ALA A C 1
ATOM 800 O O . ALA A 1 104 ? -5.430 7.010 -0.394 1.00 97.06 104 ALA A O 1
ATOM 801 N N . GLN A 1 105 ? -5.473 8.858 0.881 1.00 97.25 105 GLN A N 1
ATOM 802 C CA . GLN A 1 105 ? -5.338 9.788 -0.245 1.00 97.25 105 GLN A CA 1
ATOM 803 C C . GLN A 1 105 ? -3.979 9.667 -0.941 1.00 97.25 105 GLN A C 1
ATOM 805 O O . GLN A 1 105 ? -3.938 9.686 -2.169 1.00 97.25 105 GLN A O 1
ATOM 810 N N . THR A 1 106 ? -2.887 9.448 -0.198 1.00 96.88 106 THR A N 1
ATOM 811 C CA . THR A 1 106 ? -1.579 9.111 -0.782 1.00 96.88 106 THR A CA 1
ATOM 812 C C . THR A 1 106 ? -1.685 7.878 -1.675 1.00 96.88 106 THR A C 1
ATOM 814 O O . THR A 1 106 ? -1.311 7.941 -2.845 1.00 96.88 106 THR A O 1
ATOM 817 N N . PHE A 1 107 ? -2.250 6.779 -1.164 1.00 97.88 107 PHE A N 1
ATOM 818 C CA . PHE A 1 107 ? -2.445 5.563 -1.956 1.00 97.88 107 PHE A CA 1
ATOM 819 C C . PHE A 1 107 ? -3.271 5.832 -3.222 1.00 97.88 107 PHE A C 1
ATOM 821 O O . PHE A 1 107 ? -2.880 5.418 -4.310 1.00 97.88 107 PHE A O 1
ATOM 828 N N . ILE A 1 108 ? -4.394 6.550 -3.102 1.00 97.94 108 ILE A N 1
ATOM 829 C CA . ILE A 1 108 ? -5.293 6.860 -4.225 1.00 97.94 108 ILE A CA 1
ATOM 830 C C . ILE A 1 108 ? -4.571 7.682 -5.300 1.00 97.94 108 ILE A C 1
ATOM 832 O O . ILE A 1 108 ? -4.655 7.349 -6.484 1.00 97.94 108 ILE A O 1
ATOM 836 N N . ALA A 1 109 ? -3.845 8.727 -4.900 1.00 97.12 109 ALA A N 1
ATOM 837 C CA . ALA A 1 109 ? -3.132 9.604 -5.820 1.00 97.12 109 ALA A CA 1
ATOM 838 C C . ALA A 1 109 ? -2.009 8.862 -6.561 1.00 97.12 109 ALA A C 1
ATOM 840 O O . ALA A 1 109 ? -1.922 8.939 -7.789 1.00 97.12 109 ALA A O 1
ATOM 841 N N . PHE A 1 110 ? -1.184 8.098 -5.838 1.00 97.56 110 PHE A N 1
ATOM 842 C CA . PHE A 1 110 ? -0.102 7.334 -6.457 1.00 97.56 110 PHE A CA 1
ATOM 843 C C . PHE A 1 110 ? -0.630 6.182 -7.316 1.00 97.56 110 PHE A C 1
ATOM 845 O O . PHE A 1 110 ? -0.143 6.012 -8.429 1.00 97.56 110 PHE A O 1
ATOM 852 N N . SER A 1 111 ? -1.694 5.490 -6.893 1.00 97.12 111 SER A N 1
ATOM 853 C CA . SER A 1 111 ? -2.353 4.462 -7.713 1.00 97.12 111 SER A CA 1
ATOM 854 C C . SER A 1 111 ? -2.847 5.033 -9.041 1.00 97.12 111 SER A C 1
ATOM 856 O O . SER A 1 111 ? -2.651 4.422 -10.088 1.00 97.12 111 SER A O 1
ATOM 858 N N . ALA A 1 112 ? -3.459 6.223 -9.036 1.00 97.06 112 ALA A N 1
ATOM 859 C CA . ALA A 1 112 ? -3.898 6.884 -10.265 1.00 97.06 112 ALA A CA 1
ATOM 860 C C . ALA A 1 112 ? -2.711 7.223 -11.187 1.00 97.06 112 ALA A C 1
ATOM 862 O O . ALA A 1 112 ? -2.777 6.997 -12.398 1.00 97.06 112 ALA A O 1
ATOM 863 N N . ALA A 1 113 ? -1.604 7.708 -10.618 1.00 96.56 113 ALA A N 1
ATOM 864 C CA . ALA A 1 113 ? -0.382 7.994 -11.364 1.00 96.56 113 ALA A CA 1
ATOM 865 C C . ALA A 1 113 ? 0.305 6.724 -11.904 1.00 96.56 113 ALA A C 1
ATOM 867 O O . ALA A 1 113 ? 0.889 6.758 -12.990 1.00 96.56 113 ALA A O 1
ATOM 868 N N . THR A 1 114 ? 0.256 5.610 -11.169 1.00 95.75 114 THR A N 1
ATOM 869 C CA . THR A 1 114 ? 0.738 4.294 -11.613 1.00 95.75 114 THR A CA 1
ATOM 870 C C . THR A 1 114 ? -0.134 3.761 -12.747 1.00 95.75 114 THR A C 1
ATOM 872 O O . THR A 1 114 ? 0.389 3.395 -13.796 1.00 95.75 114 THR A O 1
ATOM 875 N N . LEU A 1 115 ? -1.461 3.787 -12.592 1.00 95.62 115 LEU A N 1
ATOM 876 C CA . LEU A 1 115 ? -2.408 3.341 -13.618 1.00 95.62 115 LEU A CA 1
ATOM 877 C C . LEU A 1 115 ? -2.255 4.116 -14.924 1.00 95.62 115 LEU A C 1
ATOM 879 O O . LEU A 1 115 ? -2.232 3.500 -15.986 1.00 95.62 115 LEU A O 1
ATOM 883 N N . SER A 1 116 ? -2.123 5.442 -14.849 1.00 95.56 116 SER A N 1
ATOM 884 C CA . SER A 1 116 ? -1.907 6.291 -16.026 1.00 95.56 116 SER A CA 1
ATOM 885 C C . SER A 1 116 ? -0.632 5.897 -16.782 1.00 95.56 116 SER A C 1
ATOM 887 O O . SER A 1 116 ? -0.674 5.680 -17.993 1.00 95.56 116 SER A O 1
ATOM 889 N N . LEU A 1 117 ? 0.480 5.708 -16.057 1.00 94.50 117 LEU A N 1
ATOM 890 C CA . LEU A 1 117 ? 1.752 5.274 -16.641 1.00 94.50 117 LEU A CA 1
ATOM 891 C C . LEU A 1 117 ? 1.646 3.895 -17.301 1.00 94.50 117 LEU A C 1
ATOM 893 O O . LEU A 1 117 ? 2.092 3.720 -18.426 1.00 94.50 117 LEU A O 1
ATOM 897 N N . VAL A 1 118 ? 1.088 2.901 -16.610 1.00 92.88 118 VAL A N 1
ATOM 898 C CA . VAL A 1 118 ? 1.052 1.535 -17.150 1.00 92.88 118 VAL A CA 1
ATOM 899 C C . VAL A 1 118 ? 0.081 1.439 -18.327 1.00 92.88 118 VAL A C 1
ATOM 901 O O . VAL A 1 118 ? 0.391 0.805 -19.334 1.00 92.88 118 VAL A O 1
ATOM 904 N N . SER A 1 119 ? -1.061 2.125 -18.249 1.00 92.25 119 SER A N 1
ATOM 905 C CA . SER A 1 119 ? -2.053 2.128 -19.329 1.00 92.25 119 SER A CA 1
ATOM 906 C C . SER A 1 119 ? -1.513 2.762 -20.611 1.00 92.25 119 SER A C 1
ATOM 908 O O . SER A 1 119 ? -1.831 2.279 -21.696 1.00 92.25 119 SER A O 1
ATOM 910 N N . SER A 1 120 ? -0.670 3.800 -20.522 1.00 92.06 120 SER A N 1
ATOM 911 C CA . SER A 1 120 ? -0.088 4.422 -21.720 1.00 92.06 120 SER A CA 1
ATOM 912 C C . SER A 1 120 ? 0.828 3.465 -22.489 1.00 92.06 120 SER A C 1
ATOM 914 O O . SER A 1 120 ? 0.904 3.542 -23.711 1.00 92.06 120 SER A O 1
ATOM 916 N N . ILE A 1 121 ? 1.459 2.512 -21.803 1.00 89.31 121 ILE A N 1
ATOM 917 C CA . ILE A 1 121 ? 2.368 1.529 -22.406 1.00 89.31 121 ILE A CA 1
ATOM 918 C C . ILE A 1 121 ? 1.582 0.359 -23.004 1.00 89.31 121 ILE A C 1
ATOM 920 O O . ILE A 1 121 ? 1.863 -0.076 -24.121 1.00 89.31 121 ILE A O 1
ATOM 924 N N . VAL A 1 122 ? 0.556 -0.118 -22.294 1.00 80.56 122 VAL A N 1
ATOM 925 C CA . VAL A 1 122 ? -0.305 -1.216 -22.765 1.00 80.56 122 VAL A CA 1
ATOM 926 C C . VAL A 1 122 ? -1.139 -0.792 -23.981 1.00 80.56 122 VAL A C 1
ATOM 928 O O . VAL A 1 122 ? -1.355 -1.591 -24.886 1.00 80.56 122 VAL A O 1
ATOM 931 N N . CYS A 1 123 ? -1.589 0.464 -24.043 1.00 65.50 123 CYS A N 1
ATOM 932 C CA . CYS A 1 123 ? -2.329 0.972 -25.202 1.00 65.50 123 CYS A CA 1
ATOM 933 C C . CYS A 1 123 ? -1.433 1.322 -26.399 1.00 65.50 123 CYS A C 1
ATOM 935 O O . CYS A 1 123 ? -1.902 1.223 -27.526 1.00 65.50 123 CYS A O 1
ATOM 937 N N . SER A 1 124 ? -0.166 1.696 -26.183 1.00 59.88 124 SER A N 1
ATOM 938 C CA . SER A 1 124 ? 0.773 2.027 -27.275 1.00 59.88 124 SER A CA 1
ATOM 939 C C . SER A 1 124 ? 1.343 0.800 -27.998 1.00 59.88 124 SER A C 1
ATOM 941 O O . SER A 1 124 ? 2.111 0.948 -28.941 1.00 59.88 124 SER A O 1
ATOM 943 N N . THR A 1 125 ? 1.016 -0.411 -27.541 1.00 54.47 125 THR A N 1
ATOM 944 C CA . THR A 1 125 ? 1.496 -1.686 -28.105 1.00 54.47 125 THR A CA 1
ATOM 945 C C . THR A 1 125 ? 0.434 -2.423 -28.934 1.00 54.47 125 THR A C 1
ATOM 947 O O . THR A 1 125 ? 0.610 -3.598 -29.252 1.00 54.47 125 THR A O 1
ATOM 950 N N . LYS A 1 126 ? -0.649 -1.733 -29.310 1.00 43.09 126 LYS A N 1
ATOM 951 C CA . LYS A 1 126 ? -1.605 -2.157 -30.344 1.00 43.09 126 LYS A CA 1
ATOM 952 C C . LYS A 1 126 ? -1.440 -1.294 -31.584 1.00 43.09 126 LYS A C 1
ATOM 954 O O . LYS A 1 126 ? -1.595 -1.862 -32.684 1.00 43.09 126 LYS A O 1
#